Protein AF-A0A962BX19-F1 (afdb_monomer_lite)

Sequence (126 aa):
LAQGDAVTARKLLDEALSIAEAANHPILGPVLTHVADLDCQANPSPEALAMAQHGLDTSAAREDASEWRLAEARLTLAFCRRQLGHQDIDRKQAHADVATIRKHFSADNVFTRRAEAQLETITSSR

Radius of gyration: 13.9 Å; chains: 1; bounding box: 35×36×35 Å

Secondary structure (DSSP, 8-state):
-----HHHHHHHHHHHHHHHHHTT-TTHHHHHHHHHHHHHHHS--HHHHHHHHHHHHHHHT-TT--HHHHHHHHHHHHHHHHHTT-----HHHHHHHHHHHHHHS-TTSHHHHHHHHHHHHHHS--

Foldseek 3Di:
DCPPDLVNVLVVLVVVCVVCVVVVHLCNLVSLLVNLLSCLVPPQDPVSLVSLVVSLVSLVVDPPRDLLSNLSSLLSNLLSCLSVPHPPHPLVSLVVSLVSNCVVDPCPDPSNVSSVVSSCSNPDDD

Structure (mmCIF, N/CA/C/O backbone):
data_AF-A0A962BX19-F1
#
_entry.id   AF-A0A962BX19-F1
#
loop_
_atom_site.group_PDB
_atom_site.id
_atom_site.type_symbol
_atom_site.label_atom_id
_atom_site.label_alt_id
_atom_site.label_comp_id
_atom_site.label_asym_id
_atom_site.label_entity_id
_atom_site.label_seq_id
_atom_site.pdbx_PDB_ins_code
_atom_site.Cartn_x
_atom_site.Cartn_y
_atom_site.Cartn_z
_atom_site.occupancy
_atom_site.B_iso_or_equiv
_atom_site.auth_seq_id
_atom_site.auth_comp_id
_atom_site.auth_asym_id
_atom_site.auth_atom_id
_atom_site.pdbx_PDB_model_num
ATOM 1 N N . LEU A 1 1 ? 1.348 -23.328 11.100 1.00 42.09 1 LEU A N 1
ATOM 2 C CA . LEU A 1 1 ? 0.986 -22.196 10.218 1.00 42.09 1 LEU A CA 1
ATOM 3 C C . LEU A 1 1 ? 2.104 -21.179 10.353 1.00 42.09 1 LEU A C 1
ATOM 5 O O . LEU A 1 1 ? 2.296 -20.700 11.461 1.00 42.09 1 LEU A O 1
ATOM 9 N N . ALA A 1 2 ? 2.903 -20.949 9.309 1.00 38.88 2 ALA A N 1
ATOM 10 C CA . ALA A 1 2 ? 3.948 -19.930 9.354 1.00 38.88 2 ALA A CA 1
ATOM 11 C C . ALA A 1 2 ? 3.263 -18.559 9.436 1.00 38.88 2 ALA A C 1
ATOM 13 O O . ALA A 1 2 ? 2.852 -17.997 8.425 1.00 38.88 2 ALA A O 1
ATOM 14 N N . GLN A 1 3 ? 3.047 -18.073 10.656 1.00 49.62 3 GLN A N 1
ATOM 15 C CA . GLN A 1 3 ? 2.832 -16.656 10.896 1.00 49.62 3 GLN A CA 1
ATOM 16 C C . GLN A 1 3 ? 4.161 -16.007 10.520 1.00 49.62 3 GLN A C 1
ATOM 18 O O . GLN A 1 3 ? 5.135 -16.140 11.255 1.00 49.62 3 GLN A O 1
ATOM 23 N N . GLY A 1 4 ? 4.237 -15.476 9.298 1.00 59.41 4 GLY A N 1
ATOM 24 C CA . GLY A 1 4 ? 5.430 -14.801 8.809 1.00 59.41 4 GLY A CA 1
ATOM 25 C C . GLY A 1 4 ? 5.818 -13.727 9.812 1.00 59.41 4 GLY A C 1
ATOM 26 O O . GLY A 1 4 ? 5.019 -12.845 10.115 1.00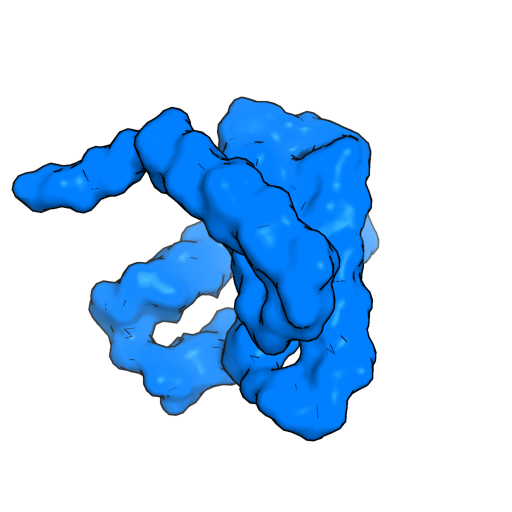 59.41 4 GLY A O 1
ATOM 27 N N . ASP A 1 5 ? 7.010 -13.865 10.375 1.00 81.31 5 ASP A N 1
ATOM 28 C CA . ASP A 1 5 ? 7.576 -12.899 11.299 1.00 81.31 5 ASP A CA 1
ATOM 29 C C . ASP A 1 5 ? 7.723 -11.553 10.574 1.00 81.31 5 ASP A C 1
ATOM 31 O O . ASP A 1 5 ? 8.421 -11.467 9.561 1.00 81.31 5 ASP A O 1
ATOM 35 N N . ALA A 1 6 ? 7.044 -10.516 11.074 1.00 84.12 6 ALA A N 1
ATOM 36 C CA . ALA A 1 6 ? 7.072 -9.176 10.491 1.00 84.12 6 ALA A CA 1
ATOM 37 C C . ALA A 1 6 ? 8.504 -8.621 10.404 1.00 84.12 6 ALA A C 1
ATOM 39 O O . ALA A 1 6 ? 8.826 -7.914 9.452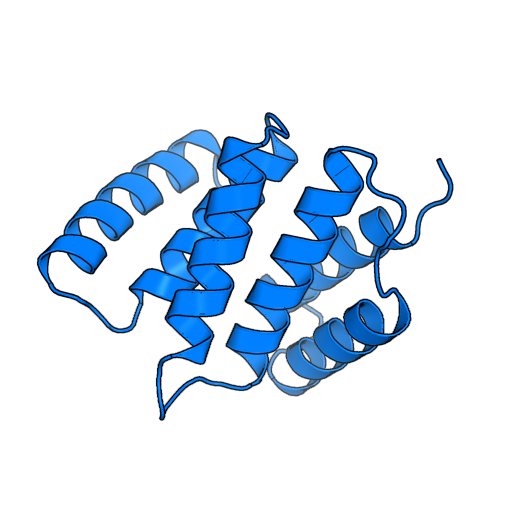 1.00 84.12 6 ALA A O 1
ATOM 40 N N . VAL A 1 7 ? 9.383 -9.001 11.341 1.00 87.00 7 VAL A N 1
ATOM 41 C CA . VAL A 1 7 ? 10.803 -8.624 11.321 1.00 87.00 7 VAL A CA 1
ATOM 42 C C . VAL A 1 7 ? 11.512 -9.283 10.140 1.00 87.00 7 VAL A C 1
ATOM 44 O O . VAL A 1 7 ? 12.199 -8.614 9.368 1.00 87.00 7 VAL A O 1
ATOM 47 N N . THR A 1 8 ? 11.303 -10.586 9.949 1.00 89.56 8 THR A N 1
ATOM 48 C CA . THR A 1 8 ? 11.829 -11.316 8.789 1.00 89.56 8 THR A CA 1
ATOM 49 C C . THR A 1 8 ? 11.285 -10.755 7.471 1.00 89.56 8 THR A C 1
ATOM 51 O O . THR A 1 8 ? 12.055 -10.555 6.533 1.00 89.56 8 THR A O 1
ATOM 54 N N . ALA A 1 9 ? 9.984 -10.459 7.392 1.00 90.88 9 ALA A N 1
ATOM 55 C CA . ALA A 1 9 ? 9.370 -9.875 6.199 1.00 90.88 9 ALA A CA 1
ATOM 56 C C . ALA A 1 9 ? 9.973 -8.505 5.865 1.00 90.88 9 ALA A C 1
ATOM 58 O O . ALA A 1 9 ? 10.335 -8.263 4.714 1.00 90.88 9 ALA A O 1
ATOM 59 N N . ARG A 1 10 ? 10.152 -7.644 6.874 1.00 94.12 10 ARG A N 1
ATOM 60 C CA . ARG A 1 10 ? 10.786 -6.336 6.708 1.00 94.12 10 ARG A CA 1
ATOM 61 C C . ARG A 1 10 ? 12.206 -6.463 6.164 1.00 94.12 10 ARG A C 1
ATOM 63 O O . ARG A 1 10 ? 12.526 -5.814 5.177 1.00 94.12 10 ARG A O 1
ATOM 70 N N . LYS A 1 11 ? 13.019 -7.358 6.733 1.00 94.19 11 LYS A N 1
ATOM 71 C CA . LYS A 1 11 ? 14.392 -7.586 6.261 1.00 94.19 11 LYS A CA 1
ATOM 72 C C . LYS A 1 11 ? 14.439 -8.007 4.787 1.00 94.19 11 LYS A C 1
ATOM 74 O O . LYS A 1 11 ? 15.246 -7.485 4.024 1.00 94.19 11 LYS A O 1
ATOM 79 N N . LEU A 1 12 ? 13.570 -8.933 4.380 1.00 95.50 12 LEU A N 1
ATOM 80 C CA . LEU A 1 12 ? 13.490 -9.376 2.982 1.00 95.50 12 LEU A CA 1
ATOM 81 C C . LEU A 1 12 ? 13.049 -8.244 2.047 1.00 95.50 12 LEU A C 1
ATOM 83 O O . LEU A 1 12 ? 13.525 -8.155 0.916 1.00 95.50 12 LEU A O 1
ATOM 87 N N . LEU A 1 13 ? 12.150 -7.377 2.511 1.00 95.88 13 LEU A N 1
ATOM 88 C CA . LEU A 1 13 ? 11.715 -6.215 1.747 1.00 95.88 13 LEU A CA 1
ATOM 89 C C . LEU A 1 13 ? 12.802 -5.142 1.643 1.00 95.88 13 LEU A C 1
ATOM 91 O O . LEU A 1 13 ? 12.910 -4.542 0.582 1.00 95.88 13 LEU A O 1
ATOM 95 N N . ASP A 1 14 ? 13.636 -4.937 2.664 1.00 96.00 14 ASP A N 1
ATOM 96 C CA . ASP A 1 14 ? 14.770 -4.002 2.593 1.00 96.00 14 ASP A CA 1
ATOM 97 C C . ASP A 1 14 ? 15.812 -4.461 1.550 1.00 96.00 14 ASP A C 1
ATOM 99 O O . ASP A 1 14 ? 16.327 -3.660 0.760 1.00 96.00 14 ASP A O 1
ATOM 103 N N . GLU A 1 15 ? 16.084 -5.770 1.492 1.00 96.12 15 GLU A N 1
ATOM 104 C CA . GLU A 1 15 ? 16.932 -6.370 0.453 1.00 96.12 15 GLU A CA 1
ATOM 105 C C . GLU A 1 15 ? 16.305 -6.193 -0.941 1.00 96.12 15 GLU A C 1
ATOM 107 O O . GLU A 1 15 ? 16.972 -5.745 -1.879 1.00 96.12 15 GLU A O 1
ATOM 112 N N . ALA A 1 16 ? 15.007 -6.482 -1.078 1.00 96.75 16 ALA A N 1
ATOM 113 C CA . ALA A 1 16 ? 14.280 -6.306 -2.333 1.00 96.75 16 ALA A CA 1
ATOM 114 C C . ALA A 1 16 ? 14.219 -4.837 -2.778 1.00 96.75 16 ALA A C 1
ATOM 116 O O . ALA A 1 16 ? 14.327 -4.566 -3.974 1.00 96.75 16 ALA A O 1
ATOM 117 N N . LEU A 1 17 ? 14.073 -3.900 -1.838 1.00 96.25 17 LEU A N 1
ATOM 118 C CA . LEU A 1 17 ? 14.020 -2.465 -2.097 1.00 96.25 17 LEU A CA 1
ATOM 119 C C . LEU A 1 17 ? 15.342 -1.993 -2.691 1.00 96.25 17 LEU A C 1
ATOM 121 O O . LEU A 1 17 ? 15.346 -1.422 -3.776 1.00 96.25 17 LEU A O 1
ATOM 125 N N . SER A 1 18 ? 16.457 -2.349 -2.051 1.00 96.25 18 SER A N 1
ATOM 126 C CA . SER A 1 18 ? 17.800 -1.994 -2.521 1.00 96.25 18 SER A CA 1
ATOM 127 C C . SER A 1 18 ? 18.056 -2.490 -3.952 1.00 96.25 18 SER A C 1
ATOM 129 O O . SER A 1 18 ? 18.605 -1.770 -4.787 1.00 96.25 18 SER A O 1
ATOM 131 N N . ILE A 1 19 ? 17.626 -3.720 -4.260 1.00 96.94 19 ILE A N 1
ATOM 132 C CA . ILE A 1 19 ? 17.747 -4.305 -5.603 1.00 96.94 19 ILE A CA 1
ATOM 133 C C . ILE A 1 19 ? 16.831 -3.582 -6.600 1.00 96.94 19 ILE A C 1
ATOM 135 O O . ILE A 1 19 ? 17.259 -3.252 -7.708 1.00 96.94 19 ILE A O 1
ATOM 139 N N . ALA A 1 20 ? 15.571 -3.342 -6.227 1.00 96.81 20 ALA A N 1
ATOM 140 C CA . ALA A 1 20 ? 14.584 -2.717 -7.097 1.00 96.81 20 ALA A CA 1
ATOM 141 C C . ALA A 1 20 ? 14.932 -1.257 -7.415 1.00 96.81 20 ALA A C 1
ATOM 143 O O . ALA A 1 20 ? 14.766 -0.844 -8.561 1.00 96.81 20 ALA A O 1
ATOM 144 N N . GLU A 1 21 ? 15.454 -0.501 -6.449 1.00 95.19 21 GLU A N 1
ATOM 145 C CA . GLU A 1 21 ? 15.932 0.871 -6.639 1.00 95.19 21 GLU A CA 1
ATOM 146 C C . GLU A 1 21 ? 17.132 0.911 -7.585 1.00 95.19 21 GLU A C 1
ATOM 148 O O . GLU A 1 21 ? 17.105 1.625 -8.587 1.00 95.19 21 GLU A O 1
ATOM 153 N N .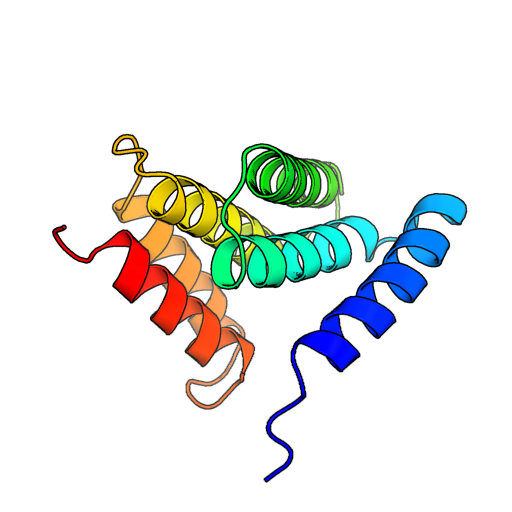 ALA A 1 22 ? 18.155 0.089 -7.325 1.00 96.69 22 ALA A N 1
ATOM 154 C CA . ALA A 1 22 ? 19.365 0.055 -8.145 1.00 96.69 22 ALA A CA 1
ATOM 155 C C . ALA A 1 22 ? 19.082 -0.325 -9.608 1.00 96.69 22 ALA A C 1
ATOM 157 O O . ALA A 1 22 ? 19.747 0.165 -10.521 1.00 96.69 22 ALA A O 1
ATOM 158 N N . ALA A 1 23 ? 18.093 -1.191 -9.836 1.00 95.75 23 ALA A N 1
ATOM 159 C CA . ALA A 1 23 ? 17.712 -1.656 -11.165 1.00 95.75 23 ALA A CA 1
ATOM 160 C C . ALA A 1 23 ? 16.565 -0.856 -11.809 1.00 95.75 23 ALA A C 1
ATOM 162 O O . ALA A 1 23 ? 16.179 -1.179 -12.933 1.00 95.75 23 ALA A O 1
ATOM 163 N N . ASN A 1 24 ? 15.984 0.135 -11.117 1.00 92.25 24 ASN A N 1
ATOM 164 C CA . ASN A 1 24 ? 14.715 0.771 -11.499 1.00 92.25 24 ASN A CA 1
ATOM 165 C C . ASN A 1 24 ? 13.633 -0.270 -11.874 1.00 92.25 24 ASN A C 1
ATOM 167 O O . ASN A 1 24 ? 12.970 -0.200 -12.914 1.00 92.25 24 ASN A O 1
ATOM 171 N N . HIS A 1 25 ? 13.525 -1.320 -11.056 1.00 95.00 25 HIS A N 1
ATOM 172 C CA . HIS A 1 25 ? 12.738 -2.503 -11.375 1.00 95.00 25 HIS A CA 1
ATOM 173 C C . HIS A 1 25 ? 11.230 -2.220 -11.252 1.00 95.00 25 HIS A C 1
ATOM 175 O O . HIS A 1 25 ? 10.802 -1.556 -10.306 1.00 95.00 25 HIS A O 1
ATOM 181 N N . PRO A 1 26 ? 10.376 -2.830 -12.098 1.00 93.25 26 PRO A N 1
ATOM 182 C CA . PRO A 1 26 ? 8.915 -2.715 -12.018 1.00 93.25 26 PRO A CA 1
ATOM 183 C C . PRO A 1 26 ? 8.235 -3.013 -10.682 1.00 93.25 26 PRO A C 1
ATOM 185 O O . PRO A 1 26 ? 7.071 -2.669 -10.496 1.00 93.25 26 PRO A O 1
ATOM 188 N N . ILE A 1 27 ? 8.939 -3.666 -9.761 1.00 95.19 27 ILE A N 1
ATOM 189 C CA . ILE A 1 27 ? 8.402 -4.030 -8.447 1.00 95.19 27 ILE A CA 1
ATOM 190 C C . ILE A 1 27 ? 8.689 -2.971 -7.385 1.00 95.19 27 ILE A C 1
ATOM 192 O O . ILE A 1 27 ? 8.230 -3.146 -6.263 1.00 95.19 27 ILE A O 1
ATOM 196 N N . LEU A 1 28 ? 9.415 -1.896 -7.711 1.00 97.44 28 LEU A N 1
ATOM 197 C CA . LEU A 1 28 ? 9.795 -0.870 -6.741 1.00 97.44 28 LEU A CA 1
ATOM 198 C C . LEU A 1 28 ? 8.572 -0.288 -6.019 1.00 97.44 28 LEU A C 1
ATOM 200 O O . LEU A 1 28 ? 8.530 -0.292 -4.794 1.00 97.44 28 LEU A O 1
ATOM 204 N N . GLY A 1 29 ? 7.545 0.119 -6.771 1.00 97.44 29 GLY A N 1
ATOM 205 C CA . GLY A 1 29 ? 6.281 0.602 -6.207 1.00 97.44 29 GLY A CA 1
ATOM 206 C C . GLY A 1 29 ? 5.637 -0.402 -5.236 1.00 97.44 29 GLY A C 1
ATOM 207 O O . GLY A 1 29 ? 5.441 -0.061 -4.071 1.00 97.44 29 GLY A O 1
ATOM 208 N N . PRO A 1 30 ? 5.385 -1.657 -5.658 1.00 96.81 30 PRO A N 1
ATOM 209 C CA . PRO A 1 30 ? 4.900 -2.715 -4.768 1.00 96.81 30 PRO A CA 1
ATOM 210 C C . PRO A 1 30 ? 5.753 -2.957 -3.513 1.00 96.81 30 PRO A C 1
ATOM 212 O O . PRO A 1 30 ? 5.202 -3.127 -2.426 1.00 96.81 30 PRO A O 1
ATOM 215 N N . VAL A 1 31 ? 7.084 -2.958 -3.638 1.00 97.81 31 VAL A N 1
ATOM 216 C CA . VAL A 1 31 ? 7.990 -3.155 -2.495 1.00 97.81 31 VAL A CA 1
ATOM 217 C C . VAL A 1 31 ? 7.860 -1.997 -1.506 1.00 97.81 31 VAL A C 1
ATOM 219 O O . VAL A 1 31 ? 7.644 -2.248 -0.322 1.00 97.81 31 VAL A O 1
ATOM 222 N N . LEU A 1 32 ? 7.892 -0.747 -1.981 1.00 98.31 32 LEU A N 1
ATOM 223 C CA . LEU A 1 32 ? 7.676 0.446 -1.153 1.00 98.31 32 LEU A CA 1
ATOM 224 C C . LEU A 1 32 ? 6.329 0.390 -0.422 1.00 98.31 32 LEU A C 1
ATOM 226 O O . LEU A 1 32 ? 6.261 0.665 0.774 1.00 98.31 32 LEU A O 1
ATOM 230 N N . THR A 1 33 ? 5.260 -0.013 -1.117 1.00 98.31 33 THR A N 1
ATOM 231 C CA . THR A 1 33 ? 3.932 -0.176 -0.514 1.00 98.31 33 THR A CA 1
ATOM 232 C C . THR A 1 33 ? 3.939 -1.204 0.616 1.00 98.31 33 THR A C 1
ATOM 234 O O . THR A 1 33 ? 3.352 -0.949 1.664 1.00 98.31 33 THR A O 1
ATOM 237 N N . HIS A 1 34 ? 4.596 -2.352 0.444 1.00 97.31 34 HIS A N 1
ATOM 238 C CA . HIS A 1 34 ? 4.656 -3.375 1.490 1.00 97.31 34 HIS A CA 1
ATOM 239 C C . HIS A 1 34 ? 5.535 -2.970 2.681 1.00 97.31 34 HIS A C 1
ATOM 241 O O . HIS A 1 34 ? 5.186 -3.289 3.816 1.00 97.31 34 HIS A O 1
ATOM 247 N N . VAL A 1 35 ? 6.643 -2.255 2.458 1.00 97.50 35 VAL A N 1
ATOM 248 C CA . VAL A 1 35 ? 7.452 -1.723 3.568 1.00 97.50 35 VAL A CA 1
ATOM 249 C C . VAL A 1 35 ? 6.644 -0.699 4.362 1.00 97.50 35 VAL A C 1
ATOM 251 O O . VAL A 1 35 ? 6.566 -0.794 5.583 1.00 97.50 35 VAL A O 1
ATOM 254 N N . ALA A 1 36 ? 5.976 0.232 3.677 1.00 98.12 36 ALA A N 1
ATOM 255 C CA . ALA A 1 36 ? 5.160 1.243 4.334 1.00 98.12 36 ALA A CA 1
ATOM 256 C C . ALA A 1 36 ? 4.002 0.638 5.143 1.00 98.12 36 ALA A C 1
ATOM 258 O O . ALA A 1 36 ? 3.717 1.100 6.241 1.00 98.12 36 ALA A O 1
ATOM 259 N N . ASP A 1 37 ? 3.354 -0.408 4.628 1.00 97.56 37 ASP A N 1
ATOM 260 C CA . ASP A 1 37 ? 2.305 -1.152 5.334 1.00 97.56 37 ASP A CA 1
ATOM 261 C C . ASP A 1 37 ? 2.806 -1.718 6.675 1.00 97.56 37 ASP A C 1
ATOM 263 O O . ASP A 1 37 ? 2.209 -1.453 7.722 1.00 97.56 37 ASP A O 1
ATOM 267 N N . LEU A 1 38 ? 3.955 -2.406 6.664 1.00 95.94 38 LEU A N 1
ATOM 268 C CA . LEU A 1 38 ? 4.584 -2.932 7.882 1.00 95.94 38 LEU A CA 1
ATOM 269 C C . LEU A 1 38 ? 4.971 -1.814 8.858 1.00 95.94 38 LEU A C 1
ATOM 271 O O . LEU A 1 38 ? 4.712 -1.923 10.059 1.00 95.94 38 LEU A O 1
ATOM 275 N N . ASP A 1 39 ? 5.549 -0.727 8.351 1.00 96.69 39 ASP A N 1
ATOM 276 C CA . ASP A 1 39 ? 6.043 0.372 9.182 1.00 96.69 39 ASP A CA 1
ATOM 277 C C . ASP A 1 39 ? 4.888 1.154 9.808 1.00 96.69 39 ASP A C 1
ATOM 279 O O . ASP A 1 39 ? 4.903 1.426 11.007 1.00 96.69 39 ASP A O 1
ATOM 283 N N . CYS A 1 40 ? 3.825 1.422 9.050 1.00 96.94 40 CYS A N 1
ATOM 284 C CA . CYS A 1 40 ? 2.612 2.049 9.567 1.00 96.94 40 CYS A CA 1
ATOM 285 C C . CYS A 1 40 ? 1.853 1.161 10.558 1.00 96.94 40 CYS A C 1
ATOM 287 O O . CYS A 1 40 ? 1.123 1.686 11.396 1.00 96.94 40 CYS A O 1
ATOM 289 N N . GLN A 1 41 ? 1.998 -0.163 10.481 1.00 94.69 41 GLN A N 1
ATOM 290 C CA . GLN A 1 41 ? 1.416 -1.074 11.462 1.00 94.69 41 GLN A CA 1
ATOM 291 C C . GLN A 1 41 ? 2.232 -1.121 12.763 1.00 94.69 41 GLN A C 1
ATOM 293 O O . GLN A 1 41 ? 1.648 -1.141 13.846 1.00 94.69 41 GLN A O 1
ATOM 298 N N . ALA A 1 42 ? 3.564 -1.161 12.669 1.00 94.12 42 ALA A N 1
ATOM 299 C CA . ALA A 1 42 ? 4.445 -1.360 13.820 1.00 94.12 42 ALA A CA 1
ATOM 300 C C . ALA A 1 42 ? 4.827 -0.055 14.536 1.00 94.12 42 ALA A C 1
ATOM 302 O O . ALA A 1 42 ? 4.867 -0.014 15.766 1.00 94.12 42 ALA A O 1
ATOM 303 N N . ASN A 1 43 ? 5.122 1.003 13.781 1.00 94.88 43 ASN A N 1
ATOM 304 C CA . ASN A 1 43 ? 5.557 2.299 14.291 1.00 94.88 43 ASN A CA 1
ATOM 305 C C . ASN A 1 43 ? 5.116 3.424 13.334 1.00 94.88 43 ASN 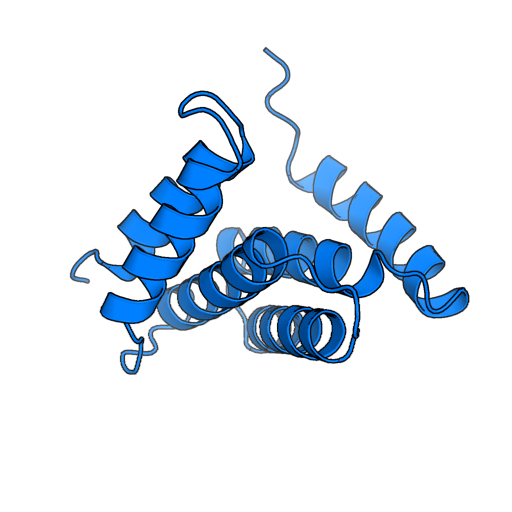A C 1
ATOM 307 O O . ASN A 1 43 ? 5.930 3.907 12.541 1.00 94.88 43 ASN A O 1
ATOM 311 N N . PRO A 1 44 ? 3.836 3.845 13.384 1.00 96.19 44 PRO A N 1
ATOM 312 C CA . PRO A 1 44 ? 3.327 4.883 12.499 1.00 96.19 44 PRO A CA 1
ATOM 313 C C . PRO A 1 44 ? 4.144 6.172 12.627 1.00 96.19 44 PRO A C 1
ATOM 315 O O . PRO A 1 44 ? 4.172 6.797 13.688 1.00 96.19 44 PRO A O 1
ATOM 318 N N . SER A 1 45 ? 4.781 6.590 11.534 1.00 98.00 45 SER A N 1
ATOM 319 C CA . SER A 1 45 ? 5.614 7.791 11.491 1.00 98.00 45 SER A CA 1
ATOM 320 C C . SER A 1 45 ? 5.433 8.561 10.174 1.00 98.00 45 SER A C 1
ATOM 322 O O . SER A 1 45 ? 4.970 7.986 9.181 1.00 98.00 45 SER A O 1
ATOM 324 N N . PRO A 1 46 ? 5.791 9.859 10.127 1.00 98.19 46 PRO A N 1
ATOM 325 C CA . PRO A 1 46 ? 5.797 10.628 8.883 1.00 98.19 46 PRO A CA 1
ATOM 326 C C . PRO A 1 46 ? 6.641 9.988 7.771 1.00 98.19 46 PRO A C 1
ATOM 328 O O . PRO A 1 46 ? 6.279 10.086 6.602 1.00 98.19 46 PRO A O 1
ATOM 331 N N . GLU A 1 47 ? 7.727 9.297 8.118 1.00 97.62 47 GLU A N 1
ATOM 332 C CA . GLU A 1 47 ? 8.583 8.572 7.173 1.00 97.62 47 GLU A CA 1
ATOM 333 C C . GLU A 1 47 ? 7.856 7.370 6.560 1.00 97.62 47 GLU A C 1
ATOM 335 O O . GLU A 1 47 ? 7.893 7.191 5.343 1.00 97.62 47 GLU A O 1
ATOM 340 N N . ALA A 1 48 ? 7.136 6.587 7.370 1.00 97.44 48 ALA A N 1
ATOM 341 C CA . ALA A 1 48 ? 6.322 5.477 6.873 1.00 97.44 48 ALA A CA 1
ATOM 342 C C . ALA A 1 48 ? 5.204 5.978 5.938 1.00 97.44 48 ALA A C 1
ATOM 344 O O . ALA A 1 48 ? 4.955 5.405 4.875 1.00 97.44 48 ALA A O 1
ATOM 345 N N . LEU A 1 49 ? 4.579 7.110 6.281 1.00 98.44 49 LEU A N 1
ATOM 346 C CA . LEU A 1 49 ? 3.594 7.766 5.421 1.00 98.44 49 LEU A CA 1
ATOM 347 C C . LEU A 1 49 ? 4.209 8.259 4.101 1.00 98.44 49 LEU A C 1
ATOM 349 O O . LEU A 1 49 ? 3.615 8.064 3.038 1.00 98.44 49 LEU A O 1
ATOM 353 N N . ALA A 1 50 ? 5.388 8.881 4.152 1.00 98.38 50 ALA A N 1
ATOM 354 C CA . ALA A 1 50 ? 6.105 9.322 2.959 1.00 98.38 50 ALA A CA 1
ATOM 355 C C . ALA A 1 50 ? 6.474 8.134 2.058 1.00 98.38 50 ALA A C 1
ATOM 357 O O . ALA A 1 50 ? 6.346 8.227 0.838 1.00 98.38 50 ALA A O 1
ATOM 358 N N . MET A 1 51 ? 6.845 6.995 2.647 1.00 98.25 51 MET A N 1
ATOM 359 C CA . MET A 1 51 ? 7.106 5.765 1.906 1.00 98.25 51 MET A CA 1
ATOM 360 C C . MET A 1 51 ? 5.845 5.216 1.226 1.00 98.25 51 MET A C 1
ATOM 362 O O . MET A 1 51 ? 5.909 4.815 0.064 1.00 98.25 51 MET A O 1
ATOM 366 N N . ALA A 1 52 ? 4.685 5.261 1.893 1.00 98.56 52 ALA A N 1
ATOM 367 C CA . ALA A 1 52 ? 3.413 4.871 1.280 1.00 98.56 52 ALA A CA 1
ATOM 368 C C . ALA A 1 52 ? 3.070 5.755 0.071 1.00 98.56 52 ALA A C 1
ATOM 370 O O . ALA A 1 52 ? 2.672 5.245 -0.978 1.00 98.56 52 ALA A O 1
ATOM 371 N N . GLN A 1 53 ? 3.261 7.072 0.203 1.00 98.69 53 GLN A N 1
ATOM 372 C CA . GLN A 1 53 ? 3.061 8.020 -0.894 1.00 98.69 53 GLN A CA 1
ATOM 373 C C . GLN A 1 53 ? 4.025 7.729 -2.052 1.00 98.69 53 GLN A C 1
ATOM 375 O O . GLN A 1 53 ? 3.590 7.619 -3.195 1.00 98.69 53 GLN A O 1
ATOM 380 N N . HIS A 1 54 ? 5.307 7.504 -1.756 1.00 98.38 54 HIS A N 1
ATOM 381 C CA . HIS A 1 54 ? 6.311 7.175 -2.766 1.00 98.38 54 HIS A CA 1
ATOM 382 C C . HIS A 1 54 ? 5.993 5.863 -3.501 1.00 98.38 54 HIS A C 1
ATOM 384 O O . HIS A 1 54 ? 6.152 5.786 -4.721 1.00 98.38 54 HIS A O 1
ATOM 390 N N . GLY A 1 55 ? 5.487 4.846 -2.796 1.00 98.19 55 GLY A N 1
ATOM 391 C CA . GLY A 1 55 ? 5.037 3.594 -3.407 1.00 98.19 55 GLY A CA 1
ATOM 392 C C . GLY A 1 55 ? 3.860 3.787 -4.366 1.00 98.19 55 GLY A C 1
ATOM 393 O O . GLY A 1 55 ? 3.854 3.207 -5.457 1.00 98.19 55 GLY A O 1
ATOM 394 N N . LEU A 1 56 ? 2.896 4.643 -4.003 1.00 98.50 56 LEU A N 1
ATOM 395 C CA . LEU A 1 56 ? 1.784 5.012 -4.881 1.00 98.50 56 LEU A CA 1
ATOM 396 C C . LEU A 1 56 ? 2.272 5.766 -6.120 1.00 98.50 56 LEU A C 1
ATOM 398 O O . LEU A 1 56 ? 1.937 5.360 -7.231 1.00 98.50 56 LEU A O 1
ATOM 402 N N . ASP A 1 57 ? 3.082 6.808 -5.944 1.00 98.31 57 ASP A N 1
ATOM 403 C CA . ASP A 1 57 ? 3.570 7.638 -7.050 1.00 98.31 57 ASP A CA 1
ATOM 404 C C . ASP A 1 57 ? 4.428 6.815 -8.020 1.00 98.31 57 ASP A C 1
ATOM 406 O O . ASP A 1 57 ? 4.227 6.864 -9.233 1.00 98.31 57 ASP A O 1
ATOM 410 N N . THR A 1 58 ? 5.316 5.971 -7.486 1.00 97.69 58 THR A N 1
ATOM 411 C CA . THR A 1 58 ? 6.144 5.055 -8.284 1.00 97.69 58 THR A CA 1
ATOM 412 C C . THR A 1 58 ? 5.297 4.053 -9.057 1.00 97.69 58 THR A C 1
ATOM 414 O O . THR A 1 58 ? 5.580 3.766 -10.219 1.00 97.69 58 THR A O 1
ATOM 417 N N . SER A 1 59 ? 4.249 3.508 -8.433 1.00 96.62 59 SER A N 1
ATOM 418 C CA . SER A 1 59 ? 3.345 2.578 -9.113 1.00 96.62 59 SER A CA 1
ATOM 419 C C . SER A 1 59 ? 2.536 3.283 -10.202 1.00 96.62 59 SER A C 1
ATOM 421 O O . SER A 1 59 ? 2.393 2.736 -11.290 1.00 96.62 59 SER A O 1
ATOM 423 N N . ALA A 1 60 ? 2.032 4.490 -9.934 1.00 97.12 60 ALA A N 1
ATOM 424 C CA . ALA A 1 60 ? 1.195 5.265 -10.850 1.00 97.12 60 ALA A CA 1
ATOM 425 C C . ALA A 1 60 ? 1.966 5.853 -12.041 1.00 97.12 60 ALA A C 1
ATOM 427 O O . ALA A 1 60 ? 1.381 6.067 -13.098 1.00 97.12 60 ALA A O 1
ATOM 428 N N . ALA A 1 61 ? 3.273 6.085 -11.898 1.00 96.50 61 ALA A N 1
ATOM 429 C CA . ALA A 1 61 ? 4.130 6.544 -12.989 1.00 96.50 61 ALA A CA 1
ATOM 430 C C . ALA A 1 61 ? 4.347 5.483 -14.085 1.00 96.50 61 ALA A C 1
ATOM 432 O O . ALA A 1 61 ? 4.889 5.792 -15.146 1.00 96.50 61 ALA A O 1
ATOM 433 N N . ARG A 1 62 ? 3.955 4.227 -13.840 1.00 93.56 62 ARG A N 1
ATOM 434 C CA . ARG A 1 62 ? 4.099 3.141 -14.807 1.00 93.56 62 ARG A CA 1
ATOM 435 C C . ARG A 1 62 ? 2.893 3.056 -15.735 1.00 93.56 62 ARG A C 1
ATOM 437 O O . ARG A 1 62 ? 1.759 2.952 -15.279 1.00 93.56 62 ARG A O 1
ATOM 444 N N . GLU A 1 63 ? 3.150 2.967 -17.036 1.00 90.88 63 GLU A N 1
ATOM 445 C CA . GLU A 1 63 ? 2.100 2.774 -18.048 1.00 90.88 63 GLU A CA 1
ATOM 446 C C . GLU A 1 63 ? 1.393 1.412 -17.929 1.00 90.88 63 GLU A C 1
ATOM 448 O O . GLU A 1 63 ? 0.227 1.280 -18.286 1.00 90.88 63 GLU A O 1
ATOM 453 N N . ASP A 1 64 ? 2.088 0.398 -17.406 1.00 91.00 64 ASP A N 1
ATOM 454 C CA . ASP A 1 64 ? 1.593 -0.973 -17.242 1.00 91.00 64 ASP A CA 1
ATOM 455 C C . ASP A 1 64 ? 1.084 -1.271 -15.820 1.00 91.00 64 ASP A C 1
ATOM 457 O O . ASP A 1 64 ? 0.961 -2.436 -15.418 1.00 91.00 64 ASP A O 1
ATOM 461 N N . ALA A 1 65 ? 0.816 -0.229 -15.029 1.00 91.25 65 ALA A N 1
ATOM 462 C CA . ALA A 1 65 ? 0.359 -0.386 -13.660 1.00 91.25 65 ALA A CA 1
ATOM 463 C C . ALA A 1 65 ? -0.970 -1.152 -13.606 1.00 91.25 65 ALA A C 1
ATOM 465 O O . ALA A 1 65 ? -1.984 -0.758 -14.176 1.00 91.25 65 ALA A O 1
ATOM 466 N N . SER A 1 66 ? -0.975 -2.261 -12.868 1.00 94.44 66 SER A N 1
ATOM 467 C CA . SER A 1 66 ? -2.204 -3.006 -12.609 1.00 94.44 66 SER A CA 1
ATOM 468 C C . SER A 1 66 ? -3.124 -2.217 -11.676 1.00 94.44 66 SER A C 1
ATOM 470 O O . SER A 1 66 ? -2.703 -1.812 -10.590 1.00 94.44 66 SER A O 1
ATOM 472 N N . GLU A 1 67 ? -4.404 -2.107 -12.033 1.00 96.62 67 GLU A N 1
ATOM 473 C CA . GLU A 1 67 ? -5.424 -1.431 -11.221 1.00 96.62 67 GLU A CA 1
ATOM 474 C C . GLU A 1 67 ? -5.505 -1.951 -9.780 1.00 96.62 67 GLU A C 1
ATOM 476 O O . GLU A 1 67 ? -5.667 -1.165 -8.848 1.00 96.62 67 GLU A O 1
ATOM 481 N N . TRP A 1 68 ? -5.342 -3.262 -9.554 1.00 97.31 68 TRP A N 1
ATOM 482 C CA . TRP A 1 68 ? -5.377 -3.800 -8.188 1.00 97.31 68 TRP A CA 1
ATOM 483 C C . TRP A 1 68 ? -4.148 -3.397 -7.365 1.00 97.31 68 TRP A C 1
ATOM 485 O O . TRP A 1 68 ? -4.272 -3.228 -6.155 1.00 97.31 68 TRP A O 1
ATOM 495 N N . ARG A 1 69 ? -2.984 -3.191 -8.001 1.00 96.81 69 ARG A N 1
ATOM 496 C CA . ARG A 1 69 ? -1.773 -2.705 -7.316 1.00 96.81 69 ARG A CA 1
ATOM 497 C C . ARG A 1 69 ? -1.896 -1.230 -6.964 1.00 96.81 69 ARG A C 1
ATOM 499 O O . ARG A 1 69 ? -1.513 -0.829 -5.873 1.00 96.81 69 ARG A O 1
ATOM 506 N N . LEU A 1 70 ? -2.477 -0.433 -7.861 1.00 98.31 70 LEU A N 1
ATOM 507 C CA . LEU A 1 70 ? -2.782 0.966 -7.567 1.00 98.31 70 LEU A CA 1
ATOM 508 C C . LEU A 1 70 ? -3.809 1.084 -6.436 1.00 98.31 70 LEU A C 1
ATOM 510 O O . LEU A 1 70 ? -3.643 1.917 -5.548 1.00 98.31 70 LEU A O 1
ATOM 514 N N . ALA A 1 71 ? -4.836 0.231 -6.438 1.00 98.62 71 ALA A N 1
ATOM 515 C CA . ALA A 1 71 ? -5.808 0.153 -5.352 1.00 98.62 71 ALA A CA 1
ATOM 516 C C . ALA A 1 71 ? -5.146 -0.207 -4.015 1.00 98.62 71 ALA A C 1
ATOM 518 O O . ALA A 1 71 ? -5.414 0.436 -3.005 1.00 98.62 71 ALA A O 1
ATOM 519 N N . GLU A 1 72 ? -4.238 -1.182 -4.013 1.00 98.50 72 GLU A N 1
ATOM 520 C CA . GLU A 1 72 ? -3.466 -1.547 -2.827 1.00 98.50 72 GLU A CA 1
ATOM 521 C C . GLU A 1 72 ? -2.612 -0.379 -2.307 1.00 98.50 72 GLU A C 1
ATOM 523 O O . GLU A 1 72 ? -2.682 -0.049 -1.126 1.00 98.50 72 GLU A O 1
ATOM 528 N N . ALA A 1 73 ? -1.853 0.292 -3.178 1.00 98.62 73 ALA A N 1
ATOM 529 C CA . ALA A 1 73 ? -1.007 1.415 -2.779 1.00 98.62 73 ALA A CA 1
ATOM 530 C C . ALA A 1 73 ? -1.822 2.592 -2.212 1.00 98.62 73 ALA A C 1
ATOM 532 O O . ALA A 1 73 ? -1.452 3.165 -1.184 1.00 98.62 73 ALA A O 1
ATOM 533 N N . ARG A 1 74 ? -2.968 2.921 -2.829 1.00 98.75 74 ARG A N 1
ATOM 534 C CA . ARG A 1 74 ? -3.899 3.937 -2.308 1.00 98.75 74 ARG A CA 1
ATOM 535 C C . ARG A 1 74 ? -4.465 3.552 -0.945 1.00 98.75 74 ARG A C 1
ATOM 537 O O . ARG A 1 74 ? -4.535 4.401 -0.054 1.00 98.75 74 ARG A O 1
ATOM 544 N N . 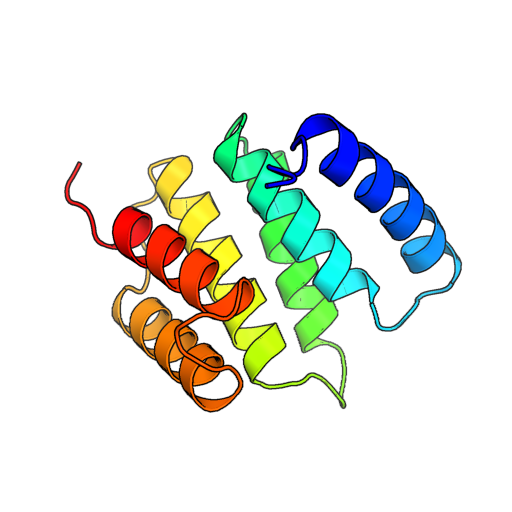LEU A 1 75 ? -4.844 2.288 -0.770 1.00 98.62 75 LEU A N 1
ATOM 545 C CA . LEU A 1 75 ? -5.398 1.796 0.485 1.00 98.62 75 LEU A CA 1
ATOM 546 C C . LEU A 1 75 ? -4.359 1.830 1.614 1.00 98.62 75 LEU A C 1
ATOM 548 O O . LEU A 1 75 ? -4.666 2.328 2.696 1.00 98.62 75 LEU A O 1
ATOM 552 N N . THR A 1 76 ? -3.119 1.409 1.347 1.00 98.75 76 THR A N 1
ATOM 553 C CA . THR A 1 76 ? -2.007 1.508 2.305 1.00 98.75 76 THR A CA 1
ATOM 554 C C . THR A 1 76 ? -1.718 2.961 2.684 1.00 98.75 76 THR A C 1
ATOM 556 O O . THR A 1 76 ? -1.557 3.265 3.864 1.00 98.75 76 THR A O 1
ATOM 559 N N . LEU A 1 77 ? -1.725 3.893 1.725 1.00 98.75 77 LEU A N 1
ATOM 560 C CA . LEU A 1 77 ? -1.573 5.321 2.018 1.00 98.75 77 LEU A CA 1
ATOM 561 C C . LEU A 1 77 ? -2.691 5.840 2.939 1.00 98.75 77 LEU A C 1
ATOM 563 O O . LEU A 1 77 ? -2.417 6.527 3.926 1.00 98.75 77 LEU A O 1
ATOM 567 N N . ALA A 1 78 ? -3.949 5.494 2.653 1.00 98.50 78 ALA A N 1
ATOM 568 C CA . ALA A 1 78 ? -5.087 5.853 3.500 1.00 98.50 78 ALA A CA 1
ATOM 569 C C . ALA A 1 78 ? -4.974 5.245 4.910 1.00 98.50 78 ALA A C 1
ATOM 571 O O . ALA A 1 78 ? -5.254 5.921 5.903 1.00 98.50 78 ALA A O 1
ATOM 572 N N . PHE A 1 79 ? -4.514 3.997 5.008 1.00 98.50 79 PHE A N 1
ATOM 573 C CA . PHE A 1 79 ? -4.247 3.316 6.271 1.00 98.50 79 PHE A CA 1
ATOM 574 C C . PHE A 1 79 ? -3.157 4.027 7.086 1.00 98.50 79 PHE A C 1
ATOM 576 O O . PHE A 1 79 ? -3.393 4.371 8.244 1.00 98.50 79 PHE A O 1
ATOM 583 N N . CYS A 1 80 ? -2.013 4.342 6.478 1.00 98.31 80 CYS A N 1
ATOM 584 C CA . CYS A 1 80 ? -0.931 5.096 7.115 1.00 98.31 80 CYS A CA 1
ATOM 585 C C . CYS A 1 80 ? -1.403 6.458 7.640 1.00 98.31 80 CYS A C 1
ATOM 587 O O . CYS A 1 80 ? -1.149 6.811 8.795 1.00 98.31 80 CYS A O 1
ATOM 589 N N . ARG A 1 81 ? -2.164 7.203 6.824 1.00 98.19 81 ARG A N 1
ATOM 590 C CA . ARG A 1 81 ? -2.790 8.468 7.243 1.00 98.19 81 ARG A CA 1
ATOM 591 C C . ARG A 1 81 ? -3.673 8.260 8.471 1.00 98.19 81 ARG A C 1
ATOM 593 O O . ARG A 1 81 ? -3.574 9.018 9.437 1.00 98.19 81 ARG A O 1
ATOM 600 N N . ARG A 1 82 ? -4.502 7.209 8.479 1.00 97.56 82 ARG A N 1
ATOM 601 C CA . ARG A 1 82 ? -5.363 6.908 9.628 1.00 97.56 82 ARG A CA 1
ATOM 602 C C . ARG A 1 82 ? -4.562 6.628 10.889 1.00 97.56 82 ARG A C 1
ATOM 604 O O . ARG A 1 82 ? -4.922 7.145 11.947 1.00 97.56 82 ARG A O 1
ATOM 611 N N . GLN A 1 83 ? -3.504 5.830 10.786 1.00 96.81 83 GLN A N 1
ATOM 612 C CA . GLN A 1 83 ? -2.671 5.472 11.931 1.00 96.81 83 GLN A CA 1
ATOM 613 C C . GLN A 1 83 ? -2.050 6.711 12.588 1.00 96.81 83 GLN A C 1
ATOM 615 O O . GLN A 1 83 ? -2.119 6.859 13.810 1.00 96.81 83 GLN A O 1
ATOM 620 N N . LEU A 1 84 ? -1.604 7.670 11.776 1.00 96.88 84 LEU A N 1
ATOM 621 C CA . LEU A 1 84 ? -1.094 8.970 12.223 1.00 96.88 84 LEU A CA 1
ATOM 622 C C . LEU A 1 84 ? -2.173 9.966 12.689 1.00 96.88 84 LEU A C 1
ATOM 624 O O . LEU A 1 84 ? -1.853 11.070 13.119 1.00 96.88 84 LEU A O 1
ATOM 628 N N . GLY A 1 85 ? -3.455 9.595 12.650 1.00 96.19 85 GLY A N 1
ATOM 629 C CA . GLY A 1 85 ? -4.549 10.421 13.165 1.00 96.19 85 GLY A CA 1
ATOM 630 C C . GLY A 1 85 ? -5.098 11.459 12.187 1.00 96.19 85 GLY A C 1
ATOM 631 O O . GLY A 1 85 ? -5.929 12.276 12.592 1.00 96.19 85 GLY A O 1
ATOM 632 N N . HIS A 1 86 ? -4.714 11.402 10.910 1.00 96.19 86 HIS A N 1
ATOM 633 C CA . HIS A 1 86 ? -5.351 12.205 9.868 1.00 96.19 86 HIS A CA 1
ATOM 634 C C . HIS A 1 86 ? -6.849 11.874 9.772 1.00 96.19 86 HIS A C 1
ATOM 636 O O . HIS A 1 86 ? -7.273 10.725 9.953 1.00 96.19 86 HIS A O 1
ATOM 642 N N . GLN A 1 87 ? -7.661 12.899 9.512 1.00 92.25 87 GLN A N 1
ATOM 643 C CA . GLN A 1 87 ? -9.123 12.779 9.401 1.00 92.25 87 GLN A CA 1
ATOM 644 C C . GLN A 1 87 ? -9.614 12.986 7.963 1.00 92.25 87 GLN A C 1
ATOM 646 O O . GLN A 1 87 ? -10.723 12.578 7.623 1.00 92.25 87 GLN A O 1
ATOM 651 N N . ASP A 1 88 ? -8.781 13.581 7.112 1.00 93.06 88 ASP A N 1
ATOM 652 C CA . ASP A 1 88 ? -8.982 13.817 5.685 1.00 93.06 88 ASP A CA 1
ATOM 653 C C . ASP A 1 88 ? -8.718 12.541 4.869 1.00 93.06 88 ASP A C 1
ATOM 655 O O . ASP A 1 88 ? -7.844 12.471 4.007 1.00 93.06 88 ASP A O 1
ATOM 659 N N . ILE A 1 89 ? -9.475 11.488 5.176 1.00 95.88 89 ILE A N 1
ATOM 660 C CA . ILE A 1 89 ? -9.367 10.195 4.499 1.00 95.88 89 ILE A CA 1
ATOM 661 C C . ILE A 1 89 ? -10.623 9.962 3.672 1.00 95.88 89 ILE A C 1
ATOM 663 O O . ILE A 1 89 ? -11.736 9.924 4.204 1.00 95.88 89 ILE A O 1
ATOM 667 N N . ASP A 1 90 ? -10.443 9.760 2.367 1.00 96.81 90 ASP A N 1
ATOM 668 C CA . ASP A 1 90 ? -11.534 9.394 1.469 1.00 96.81 90 ASP A CA 1
ATOM 669 C C . ASP A 1 90 ? -11.950 7.932 1.701 1.00 96.81 90 ASP A C 1
ATOM 671 O O . ASP A 1 90 ? -11.454 6.987 1.083 1.00 96.81 90 ASP A O 1
ATOM 675 N N . ARG A 1 91 ? -12.893 7.742 2.628 1.00 96.62 91 ARG A N 1
ATOM 676 C CA . ARG A 1 91 ? -13.437 6.419 2.962 1.00 96.62 91 ARG A CA 1
ATOM 677 C C . ARG A 1 91 ? -14.172 5.777 1.786 1.00 96.62 91 ARG A C 1
ATOM 679 O O . ARG A 1 91 ? -14.182 4.553 1.677 1.00 96.62 91 AR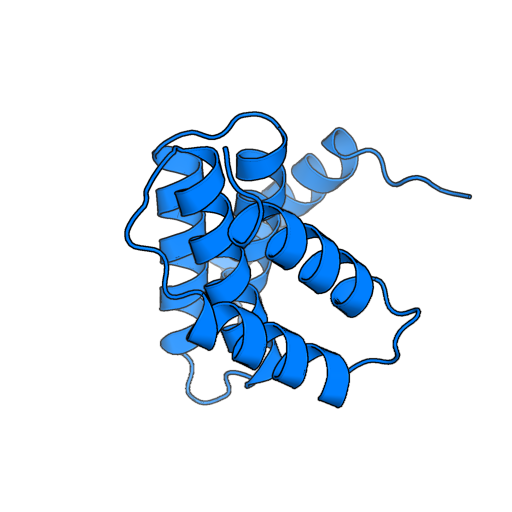G A O 1
ATOM 686 N N . LYS A 1 92 ? -14.782 6.574 0.900 1.00 97.94 92 LYS A N 1
ATOM 687 C CA . LYS A 1 92 ? -15.482 6.048 -0.279 1.00 97.94 92 LYS A CA 1
ATOM 688 C C . LYS A 1 92 ? -14.475 5.428 -1.244 1.00 97.94 92 LYS A C 1
ATOM 690 O O . LYS A 1 92 ? -14.716 4.323 -1.730 1.00 97.94 92 LYS A O 1
ATOM 695 N N . GLN A 1 93 ? -13.347 6.100 -1.466 1.00 98.38 93 GLN A N 1
ATOM 696 C CA . GLN A 1 93 ? -12.256 5.560 -2.270 1.00 98.38 93 GLN A CA 1
ATOM 697 C C . GLN A 1 93 ? -11.660 4.294 -1.636 1.00 98.38 93 GLN A C 1
ATOM 699 O O . GLN A 1 93 ? -11.503 3.299 -2.336 1.00 98.38 93 GLN A O 1
ATOM 704 N N . ALA A 1 94 ? -11.449 4.266 -0.315 1.00 98.38 94 ALA A N 1
ATOM 705 C CA . ALA A 1 94 ? -10.957 3.066 0.375 1.00 98.38 94 ALA A CA 1
ATOM 706 C C . ALA A 1 94 ? -11.873 1.839 0.167 1.00 98.38 94 ALA A C 1
ATOM 708 O O . ALA A 1 94 ? -11.395 0.739 -0.115 1.00 98.38 94 ALA A O 1
ATOM 709 N N . HIS A 1 95 ? -13.200 2.015 0.231 1.00 98.62 95 HIS A N 1
ATOM 710 C CA . HIS A 1 95 ? -14.148 0.943 -0.098 1.00 98.62 95 HIS A CA 1
ATOM 711 C C . HIS A 1 95 ? -14.040 0.482 -1.561 1.00 98.62 95 HIS A C 1
ATOM 713 O O . HIS A 1 95 ? -14.120 -0.719 -1.834 1.00 98.62 95 HIS A O 1
ATOM 719 N N . ALA A 1 96 ? -13.868 1.417 -2.501 1.00 98.62 96 ALA A N 1
ATOM 720 C CA . ALA A 1 96 ? -13.699 1.096 -3.916 1.00 98.62 96 ALA A CA 1
ATOM 721 C C . ALA A 1 96 ? -12.396 0.323 -4.176 1.00 98.62 96 ALA A C 1
ATOM 723 O O . ALA A 1 96 ? -12.404 -0.644 -4.937 1.00 98.62 96 ALA A O 1
ATOM 724 N N . ASP A 1 97 ? -11.306 0.688 -3.500 1.00 98.62 97 ASP A N 1
ATOM 725 C CA . ASP A 1 97 ? -10.014 0.012 -3.623 1.00 98.62 97 ASP A CA 1
ATOM 726 C C . ASP A 1 97 ? -10.078 -1.437 -3.113 1.00 98.62 97 ASP A C 1
ATOM 728 O O . ASP A 1 97 ? -9.658 -2.356 -3.821 1.00 98.62 97 ASP A O 1
ATOM 732 N N . VAL A 1 98 ? -10.721 -1.688 -1.964 1.00 98.62 98 VAL A N 1
ATOM 733 C CA . VAL A 1 98 ? -10.975 -3.066 -1.492 1.00 98.62 98 VAL A CA 1
ATOM 734 C C . VAL A 1 98 ? -11.827 -3.855 -2.487 1.00 98.62 98 VAL A C 1
ATOM 736 O O . VAL A 1 98 ? -11.549 -5.027 -2.749 1.00 98.62 98 VAL A O 1
ATOM 739 N N . ALA A 1 99 ? -12.854 -3.237 -3.078 1.00 98.38 99 ALA A N 1
ATOM 740 C CA . ALA A 1 99 ? -13.674 -3.899 -4.091 1.00 98.38 99 ALA A CA 1
ATOM 741 C C . ALA A 1 99 ? -12.860 -4.268 -5.344 1.00 98.38 99 ALA A C 1
ATOM 743 O O . ALA A 1 99 ? -13.075 -5.337 -5.915 1.00 98.38 99 ALA A O 1
ATOM 744 N N . THR A 1 100 ? -11.911 -3.426 -5.759 1.00 98.56 100 THR A N 1
ATOM 745 C CA . THR A 1 100 ? -10.985 -3.725 -6.861 1.00 98.56 100 THR A CA 1
ATOM 746 C C . THR A 1 100 ? -10.084 -4.914 -6.529 1.00 98.56 100 THR A C 1
ATOM 748 O O . THR A 1 100 ? -9.965 -5.828 -7.345 1.00 98.56 100 THR A O 1
ATOM 751 N N . ILE A 1 101 ? -9.518 -4.967 -5.321 1.00 98.38 101 ILE A N 1
ATOM 752 C CA . ILE A 1 101 ? -8.670 -6.087 -4.874 1.00 98.38 101 ILE A CA 1
ATOM 753 C C . ILE A 1 101 ? -9.474 -7.398 -4.835 1.00 98.38 101 ILE A C 1
ATOM 755 O O . ILE A 1 101 ? -9.031 -8.409 -5.381 1.00 98.38 101 ILE A O 1
ATOM 759 N N . ARG A 1 102 ? -10.702 -7.370 -4.297 1.00 97.88 102 ARG A N 1
ATOM 760 C CA . ARG A 1 102 ? -11.624 -8.525 -4.250 1.00 97.88 102 ARG A CA 1
ATOM 761 C C . ARG A 1 102 ? -12.066 -9.038 -5.623 1.00 97.88 102 ARG A C 1
ATOM 763 O O . ARG A 1 102 ? -12.458 -10.192 -5.745 1.00 97.88 102 ARG A O 1
ATOM 770 N N . LYS A 1 103 ? -12.057 -8.195 -6.658 1.00 98.06 103 LYS A N 1
ATOM 771 C CA . LYS A 1 103 ? -12.324 -8.647 -8.035 1.00 98.06 103 LYS A CA 1
ATOM 772 C C . LYS A 1 103 ? -11.153 -9.435 -8.615 1.00 98.06 103 LYS A C 1
ATOM 774 O O . LYS A 1 103 ? -11.365 -10.238 -9.517 1.00 98.06 103 LYS A O 1
ATOM 779 N N . HIS A 1 104 ? -9.936 -9.177 -8.137 1.00 97.81 104 HIS A N 1
ATOM 780 C CA . HIS A 1 104 ? -8.727 -9.820 -8.639 1.00 97.81 104 HIS A CA 1
ATOM 781 C C . HIS A 1 104 ? -8.379 -11.100 -7.869 1.00 97.81 104 HIS A C 1
ATOM 783 O O . HIS A 1 104 ? -7.935 -12.076 -8.469 1.00 97.81 104 HIS A O 1
ATOM 789 N N . PHE A 1 105 ? -8.602 -11.112 -6.555 1.00 97.38 105 PHE A N 1
ATOM 790 C CA . PHE A 1 105 ? -8.263 -12.233 -5.683 1.00 97.38 105 PHE A CA 1
ATOM 791 C C . PHE A 1 105 ? -9.491 -12.813 -4.975 1.00 97.38 105 PHE A C 1
ATOM 793 O O . PHE A 1 105 ? -10.456 -12.110 -4.690 1.00 97.38 105 PHE A O 1
ATOM 800 N N . SER A 1 106 ? -9.430 -14.101 -4.628 1.00 95.31 106 SER A N 1
ATOM 801 C CA . SER A 1 106 ? -10.439 -14.754 -3.791 1.00 95.31 106 SER A CA 1
ATOM 802 C C . SER A 1 106 ? -10.491 -14.160 -2.375 1.00 95.31 106 SER A C 1
ATOM 804 O O . SER A 1 106 ? -9.556 -13.498 -1.918 1.00 95.31 106 SER A O 1
ATOM 806 N N . ALA A 1 107 ? -11.587 -14.413 -1.656 1.00 92.44 107 ALA A N 1
ATOM 807 C CA . ALA A 1 107 ? -11.790 -13.899 -0.299 1.00 92.44 107 ALA A CA 1
ATOM 808 C C . ALA A 1 107 ? -10.762 -14.432 0.720 1.00 92.44 107 ALA A C 1
ATOM 810 O O . ALA A 1 107 ? -10.389 -13.739 1.661 1.00 92.44 107 ALA A O 1
ATOM 811 N N . ASP A 1 108 ? -10.271 -15.655 0.526 1.00 93.44 108 ASP A N 1
ATOM 812 C CA . ASP A 1 108 ? -9.273 -16.303 1.382 1.00 93.44 108 ASP A CA 1
ATOM 813 C C . ASP A 1 108 ? -7.823 -15.913 1.045 1.00 93.44 108 ASP A C 1
ATOM 815 O O . ASP A 1 108 ? -6.895 -16.277 1.777 1.00 93.44 108 ASP A O 1
ATOM 819 N N . ASN A 1 109 ? -7.617 -15.150 -0.031 1.00 96.06 109 ASN A N 1
ATOM 820 C CA . ASN A 1 109 ? -6.305 -14.670 -0.428 1.00 96.06 109 ASN A CA 1
ATOM 821 C C . ASN A 1 109 ? -5.746 -13.659 0.590 1.00 96.06 109 ASN A C 1
ATOM 823 O O . ASN A 1 109 ? -6.466 -12.822 1.139 1.00 96.06 109 ASN A O 1
ATOM 827 N N . VAL A 1 110 ? -4.431 -13.712 0.819 1.00 92.38 110 VAL A N 1
ATOM 828 C CA . VAL A 1 110 ? -3.724 -12.823 1.755 1.00 92.38 110 VAL A CA 1
ATOM 829 C C . VAL A 1 110 ? -3.908 -11.338 1.429 1.00 92.38 110 VAL A C 1
ATOM 831 O O . VAL A 1 110 ? -4.083 -10.546 2.351 1.00 92.38 110 VAL A O 1
ATOM 834 N N . PHE A 1 111 ? -3.943 -10.965 0.146 1.00 94.62 111 PHE A N 1
ATOM 835 C CA . PHE A 1 111 ? -4.137 -9.580 -0.283 1.00 94.62 111 PHE A CA 1
ATOM 836 C C . PHE A 1 111 ? -5.541 -9.078 0.056 1.00 94.62 111 PHE A C 1
ATOM 838 O O . PHE A 1 111 ? -5.681 -7.971 0.572 1.00 94.62 111 PHE A O 1
ATOM 845 N N . THR A 1 112 ? -6.565 -9.911 -0.154 1.00 97.62 112 THR A N 1
ATOM 846 C CA . THR A 1 112 ? -7.952 -9.580 0.194 1.00 97.62 112 THR A CA 1
ATOM 847 C C . THR A 1 112 ? -8.114 -9.392 1.698 1.00 97.62 112 THR A C 1
ATOM 849 O O . THR A 1 112 ? -8.591 -8.347 2.131 1.00 97.62 112 THR A O 1
ATOM 852 N N . ARG A 1 113 ? -7.644 -10.353 2.505 1.00 96.44 113 ARG A N 1
ATOM 853 C CA . ARG A 1 113 ? -7.747 -10.264 3.972 1.00 96.44 113 ARG A CA 1
ATOM 854 C C . ARG A 1 113 ? -7.024 -9.043 4.532 1.00 96.44 113 ARG A C 1
ATOM 856 O O . ARG A 1 113 ? -7.535 -8.382 5.430 1.00 96.44 113 ARG A O 1
ATOM 863 N N . ARG A 1 114 ? -5.841 -8.725 3.999 1.00 95.88 114 ARG A N 1
ATOM 864 C CA . ARG A 1 114 ? -5.102 -7.531 4.416 1.00 95.88 114 ARG A CA 1
ATOM 865 C C . ARG A 1 114 ? -5.853 -6.249 4.060 1.00 95.88 114 ARG A C 1
ATOM 867 O O . ARG A 1 114 ? -5.980 -5.373 4.909 1.00 95.88 114 ARG A O 1
ATOM 874 N N . ALA A 1 115 ? -6.355 -6.145 2.831 1.00 98.25 115 ALA A N 1
ATOM 875 C CA . ALA A 1 115 ? -7.104 -4.974 2.387 1.00 98.25 115 ALA A CA 1
ATOM 876 C C . ALA A 1 115 ? -8.350 -4.734 3.263 1.00 98.25 115 ALA A C 1
ATOM 878 O O . ALA A 1 115 ? -8.667 -3.603 3.623 1.00 98.25 115 ALA A O 1
ATOM 879 N N . GLU A 1 116 ? -9.026 -5.807 3.674 1.00 98.12 116 GLU A N 1
ATOM 880 C CA . GLU A 1 116 ? -10.155 -5.739 4.604 1.00 98.12 116 GLU A CA 1
ATOM 881 C C . GLU A 1 116 ? -9.746 -5.235 5.995 1.00 98.12 116 GLU A C 1
ATOM 883 O O . GLU A 1 116 ? -10.409 -4.348 6.530 1.00 98.12 116 GLU A O 1
ATOM 888 N N . ALA A 1 117 ? -8.629 -5.719 6.546 1.00 97.31 117 ALA A N 1
ATOM 889 C CA . ALA A 1 117 ? -8.114 -5.262 7.840 1.00 97.31 117 ALA A CA 1
ATOM 890 C C . ALA A 1 117 ? -7.696 -3.775 7.822 1.00 97.31 117 ALA A C 1
ATOM 892 O O . ALA A 1 117 ? -7.974 -3.018 8.760 1.00 97.31 117 ALA A O 1
ATOM 893 N N . GLN A 1 118 ? -7.066 -3.320 6.733 1.00 98.12 118 GLN A N 1
ATOM 894 C CA . GLN A 1 118 ? -6.751 -1.902 6.541 1.00 98.12 118 GLN A CA 1
ATOM 895 C C . GLN A 1 118 ? -8.031 -1.055 6.471 1.00 98.12 118 GLN A C 1
ATOM 897 O O . GLN A 1 118 ? -8.120 -0.010 7.120 1.00 98.12 118 GLN A O 1
ATOM 902 N N . LEU A 1 119 ? -9.051 -1.514 5.738 1.00 98.44 119 LEU A N 1
ATOM 903 C CA . LEU A 1 119 ? -10.331 -0.813 5.626 1.00 98.44 119 LEU A CA 1
ATOM 904 C C . LEU A 1 119 ? -11.066 -0.712 6.968 1.00 98.44 119 LEU A C 1
ATOM 906 O O . LEU A 1 119 ? -11.624 0.343 7.277 1.00 98.44 119 LEU A O 1
ATOM 910 N N . GLU A 1 120 ? -11.047 -1.769 7.778 1.00 97.75 120 GLU A N 1
ATOM 911 C CA . GLU A 1 120 ? -11.598 -1.746 9.136 1.00 97.75 120 GLU A CA 1
ATOM 912 C C . GLU A 1 120 ? -10.931 -0.644 9.969 1.00 97.75 120 GLU A C 1
ATOM 914 O O . GLU A 1 120 ? -11.612 0.183 10.577 1.00 97.75 120 GLU A O 1
ATOM 919 N N . THR A 1 121 ? -9.602 -0.536 9.900 1.00 96.38 121 THR A N 1
ATOM 920 C CA . THR A 1 121 ? -8.856 0.528 10.590 1.00 96.38 121 THR A CA 1
ATOM 921 C C . THR A 1 121 ? -9.248 1.923 10.089 1.00 96.38 121 THR A C 1
ATOM 923 O O . THR A 1 121 ? -9.488 2.833 10.886 1.00 96.38 121 THR A O 1
ATOM 926 N N . ILE A 1 122 ? -9.342 2.101 8.767 1.00 97.56 122 ILE A N 1
ATOM 927 C CA . ILE A 1 122 ? -9.696 3.376 8.115 1.00 97.56 122 ILE A CA 1
ATOM 928 C C . ILE A 1 122 ? -11.098 3.855 8.519 1.00 97.56 122 ILE A C 1
ATOM 930 O O . ILE A 1 122 ? -11.338 5.058 8.687 1.00 97.56 122 ILE A O 1
ATOM 934 N N . THR A 1 123 ? -12.037 2.921 8.655 1.00 95.56 123 THR A N 1
ATOM 935 C CA . THR A 1 123 ? -13.457 3.220 8.889 1.00 95.56 123 THR A CA 1
ATOM 936 C C . THR A 1 123 ? -13.840 3.252 10.364 1.00 95.56 123 THR A C 1
ATOM 938 O O . THR A 1 123 ? -14.843 3.879 10.702 1.00 95.56 123 THR A O 1
ATOM 941 N N . SER A 1 124 ? -13.030 2.664 11.245 1.00 91.25 124 SER A N 1
ATOM 942 C CA . SER A 1 124 ? -13.270 2.667 12.688 1.00 91.25 124 SER A CA 1
ATOM 943 C C . SER A 1 124 ? -13.286 4.085 13.261 1.00 91.25 124 SER A C 1
ATOM 945 O O . SER A 1 124 ? -12.351 4.871 13.058 1.00 91.25 124 SER A O 1
ATOM 947 N N . SER A 1 125 ? -14.334 4.412 14.017 1.00 73.00 125 SER A N 1
ATOM 948 C CA . SER A 1 125 ? -14.381 5.610 14.860 1.00 73.00 125 SER A CA 1
ATOM 949 C C . SER A 1 125 ? -13.313 5.487 15.952 1.00 73.00 125 SER A C 1
ATOM 951 O O . SER A 1 125 ? -13.242 4.455 16.614 1.00 73.00 125 SER A O 1
ATOM 953 N N . ARG A 1 126 ? -12.461 6.508 16.101 1.00 58.56 126 ARG A N 1
ATOM 954 C CA . ARG A 1 126 ? -11.586 6.638 17.278 1.00 58.56 126 ARG A CA 1
ATOM 955 C C . ARG A 1 126 ? -12.374 7.336 18.374 1.00 58.56 126 ARG A C 1
ATOM 957 O O . ARG A 1 126 ? -13.164 8.232 17.998 1.00 58.56 126 ARG A O 1
#

pLDDT: mean 94.24, std 9.84, range [38.88, 98.75]